Protein AF-A0A8I6YDE8-F1 (afdb_monomer_lite)

pLDDT: mean 70.51, std 14.12, range [45.06, 92.38]

Radius of gyration: 30.94 Å; chains: 1; bounding box: 79×46×66 Å

Secondary structure (DSSP, 8-state):
-EEEEEETTEEEEEEE-SSHHHHHHHHHHHHHHTT--GGG-S-TT--SHHHHHHHSTT----EE----------------TT--HHHHHHHHHHH-HHHHHHHHHHHHHHHHHHHHHHHHS------------------------------TTHHHHHHHHHTT----

Organism: Hordeum vulgare subsp. vulgare (NCBI:txid112509)

Structure (mmCIF, N/CA/C/O backbone):
data_AF-A0A8I6YDE8-F1
#
_entry.id   AF-A0A8I6YDE8-F1
#
loop_
_atom_site.group_PDB
_atom_site.id
_atom_site.type_symbol
_atom_site.label_atom_id
_atom_site.label_alt_id
_atom_site.label_comp_id
_atom_site.label_asym_id
_atom_site.label_entity_id
_atom_site.label_seq_id
_atom_site.pdbx_PDB_ins_code
_atom_site.Cartn_x
_atom_site.Cartn_y
_atom_site.Cartn_z
_atom_site.occupancy
_atom_site.B_iso_or_equiv
_atom_site.auth_seq_id
_atom_site.auth_comp_id
_atom_site.auth_asym_id
_atom_site.auth_atom_id
_atom_site.pdbx_PDB_model_num
ATOM 1 N N . MET A 1 1 ? 4.175 -1.385 21.250 1.00 74.88 1 MET A N 1
ATOM 2 C CA . MET A 1 1 ? 3.753 -2.299 20.165 1.00 74.88 1 MET A CA 1
ATOM 3 C C . MET A 1 1 ? 2.666 -1.608 19.367 1.00 74.88 1 MET A C 1
ATOM 5 O O . MET A 1 1 ? 1.775 -1.037 19.980 1.00 74.88 1 MET A O 1
ATOM 9 N N . GLY A 1 2 ? 2.781 -1.560 18.043 1.00 74.25 2 GLY A N 1
ATOM 10 C CA . GLY A 1 2 ? 1.781 -0.911 17.194 1.00 74.25 2 GLY A CA 1
ATOM 11 C C . GLY A 1 2 ? 0.809 -1.914 16.587 1.00 74.25 2 GLY A C 1
ATOM 12 O O . GLY A 1 2 ? 1.168 -3.081 16.443 1.00 74.25 2 GLY A O 1
ATOM 13 N N . SER A 1 3 ? -0.407 -1.469 16.275 1.00 81.69 3 SER A N 1
ATOM 14 C CA . SER A 1 3 ? -1.456 -2.324 15.711 1.00 81.69 3 SER A CA 1
ATOM 15 C C . SER A 1 3 ? -1.992 -1.768 14.399 1.00 81.69 3 SER A C 1
ATOM 17 O O . SER A 1 3 ? -2.236 -0.564 14.271 1.00 81.69 3 SER A O 1
ATOM 19 N N . GLU A 1 4 ? -2.182 -2.663 13.434 1.00 86.31 4 GLU A N 1
ATOM 20 C CA . GLU A 1 4 ? -2.746 -2.373 12.121 1.00 86.31 4 GLU A CA 1
ATOM 21 C C . GLU A 1 4 ? -4.133 -3.005 12.000 1.00 86.31 4 GLU A C 1
ATOM 23 O O . GLU A 1 4 ? -4.364 -4.140 12.413 1.00 86.31 4 GLU A O 1
ATOM 28 N N . PHE A 1 5 ? -5.057 -2.274 11.388 1.00 84.94 5 PHE A N 1
ATOM 29 C CA . PHE A 1 5 ? -6.396 -2.743 11.067 1.00 84.94 5 PHE A CA 1
ATOM 30 C C . PHE A 1 5 ? -6.664 -2.560 9.582 1.00 84.94 5 PHE A C 1
ATOM 32 O O . PHE A 1 5 ? -6.291 -1.545 8.998 1.00 84.94 5 PHE A O 1
ATOM 39 N N . SER A 1 6 ? -7.308 -3.541 8.959 1.00 86.88 6 SER A N 1
ATOM 40 C CA . SER A 1 6 ? -7.662 -3.482 7.544 1.00 86.88 6 SER A CA 1
ATOM 41 C C . SER A 1 6 ? -9.151 -3.724 7.372 1.00 86.88 6 SER A C 1
ATOM 43 O O . SER A 1 6 ? -9.673 -4.705 7.892 1.00 86.88 6 SER A O 1
ATOM 45 N N . ASP A 1 7 ? -9.816 -2.853 6.620 1.00 83.44 7 ASP A N 1
ATOM 46 C CA . ASP A 1 7 ? -11.235 -2.983 6.307 1.00 83.44 7 ASP A CA 1
ATOM 47 C C . ASP A 1 7 ? -11.564 -2.359 4.950 1.00 83.44 7 ASP A C 1
ATOM 49 O O . ASP A 1 7 ? -10.948 -1.370 4.548 1.00 83.44 7 ASP A O 1
ATOM 53 N N . ALA A 1 8 ? -12.502 -2.971 4.221 1.00 83.25 8 ALA A N 1
ATOM 54 C CA . ALA A 1 8 ? -12.932 -2.550 2.882 1.00 83.25 8 ALA A CA 1
ATOM 55 C C . ALA A 1 8 ? -11.768 -2.224 1.910 1.00 83.25 8 ALA A C 1
ATOM 57 O O . ALA A 1 8 ? -11.819 -1.264 1.140 1.00 83.25 8 ALA A O 1
ATOM 58 N N . GLY A 1 9 ? -10.679 -3.001 1.973 1.00 83.00 9 GLY A N 1
ATOM 59 C CA . GLY A 1 9 ? -9.487 -2.807 1.135 1.00 83.00 9 GLY A CA 1
ATOM 60 C C . GLY A 1 9 ? -8.581 -1.637 1.545 1.00 83.00 9 GLY A C 1
ATOM 61 O O . GLY A 1 9 ? -7.608 -1.347 0.847 1.00 83.00 9 GLY A O 1
ATOM 62 N N . ARG A 1 10 ? -8.861 -0.977 2.672 1.00 84.75 10 ARG A N 1
ATOM 63 C CA . ARG A 1 10 ? -8.034 0.082 3.262 1.00 84.75 10 ARG A CA 1
ATOM 64 C C . ARG A 1 10 ? -7.324 -0.434 4.500 1.00 84.75 10 ARG A C 1
ATOM 66 O O . ARG A 1 10 ? -7.813 -1.336 5.173 1.00 84.75 10 ARG A O 1
ATOM 73 N N . ARG A 1 11 ? -6.167 0.151 4.804 1.00 87.00 11 ARG A N 1
ATOM 74 C CA . ARG A 1 11 ? -5.362 -0.189 5.982 1.00 87.00 11 ARG A CA 1
ATOM 75 C C . ARG A 1 11 ? -5.198 1.035 6.860 1.00 87.00 11 ARG A C 1
ATOM 77 O O . ARG A 1 11 ? -5.016 2.134 6.350 1.00 87.00 11 ARG A O 1
ATOM 84 N N . TRP A 1 12 ? -5.239 0.836 8.165 1.00 86.69 12 TRP A N 1
ATOM 85 C CA . TRP A 1 12 ? -5.217 1.875 9.180 1.00 86.69 12 TRP A CA 1
ATOM 86 C C . TRP A 1 12 ? -4.225 1.505 10.276 1.00 86.69 12 TRP A C 1
ATOM 88 O O . TRP A 1 12 ? -4.230 0.387 10.783 1.00 86.69 12 TRP A O 1
ATOM 98 N N . TRP A 1 13 ? -3.399 2.465 10.668 1.00 89.38 13 TRP A N 1
ATOM 99 C CA . TRP A 1 13 ? -2.566 2.395 11.858 1.00 89.38 13 TRP A CA 1
ATOM 100 C C . TRP A 1 13 ? -3.372 2.884 13.061 1.00 89.38 13 TRP A C 1
ATOM 102 O O . TRP A 1 13 ? -3.813 4.031 13.047 1.00 89.38 13 TRP A O 1
ATOM 112 N N . ILE A 1 14 ? -3.582 2.035 14.068 1.00 85.25 14 ILE A N 1
ATOM 113 C CA . ILE A 1 14 ? -4.479 2.291 15.208 1.00 85.25 14 ILE A CA 1
ATOM 114 C C . ILE A 1 14 ? -3.823 3.208 16.245 1.00 85.25 14 ILE A C 1
ATOM 116 O O . ILE A 1 14 ? -4.351 4.279 16.510 1.00 85.25 14 ILE A O 1
ATOM 120 N N . ASP A 1 15 ? -2.711 2.776 16.841 1.00 83.38 15 ASP A N 1
ATOM 121 C CA . ASP A 1 15 ? -1.764 3.561 17.645 1.00 83.38 15 ASP A CA 1
ATOM 122 C C . ASP A 1 15 ? -0.653 2.619 18.160 1.00 83.38 15 ASP A C 1
ATOM 124 O O . ASP A 1 15 ? -0.653 1.416 17.875 1.00 83.38 15 ASP A O 1
ATOM 128 N N . THR A 1 16 ? 0.289 3.155 18.937 1.00 85.88 16 THR A N 1
ATOM 129 C CA . THR A 1 16 ? 1.273 2.370 19.690 1.00 85.88 16 THR A CA 1
ATOM 130 C C . THR A 1 16 ? 0.848 2.247 21.148 1.00 85.88 16 THR A C 1
ATOM 132 O O . THR A 1 16 ? 0.755 3.247 21.853 1.00 85.88 16 THR A O 1
ATOM 135 N N . TYR A 1 17 ? 0.666 1.017 21.623 1.00 83.31 17 TYR A N 1
ATOM 136 C CA . TYR A 1 17 ? 0.282 0.734 23.005 1.00 83.31 17 TYR A CA 1
ATOM 137 C C . TYR A 1 17 ? 1.447 0.124 23.804 1.00 83.31 17 TYR A C 1
ATOM 139 O O . TYR A 1 17 ? 2.298 -0.577 23.228 1.00 83.31 17 TYR A O 1
ATOM 147 N N . PRO A 1 18 ? 1.513 0.380 25.125 1.00 82.75 18 PRO A N 1
ATOM 148 C CA . PRO A 1 18 ? 2.548 -0.147 26.012 1.00 82.75 18 PRO A CA 1
ATOM 149 C C . PRO A 1 18 ? 2.419 -1.657 26.264 1.00 82.75 18 PRO A C 1
ATOM 151 O O . PRO A 1 18 ? 3.431 -2.304 26.521 1.00 82.75 18 PRO A O 1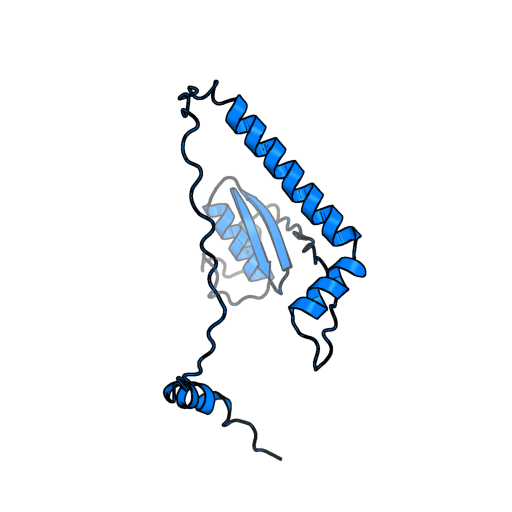
ATOM 154 N N . SER A 1 19 ? 1.216 -2.237 26.154 1.00 84.50 19 SER A N 1
ATOM 155 C CA . SER A 1 19 ? 0.961 -3.656 26.435 1.00 84.50 19 SER A CA 1
ATOM 156 C C . SER A 1 19 ? 0.194 -4.361 25.311 1.00 84.50 19 SER A C 1
ATOM 158 O O . SER A 1 19 ? -0.611 -3.754 24.608 1.00 84.50 19 SER A O 1
ATOM 160 N N . ALA A 1 20 ? 0.417 -5.671 25.154 1.00 84.69 20 ALA A N 1
ATOM 161 C CA . ALA A 1 20 ? -0.318 -6.492 24.184 1.00 84.69 20 ALA A CA 1
ATOM 162 C C . ALA A 1 20 ? -1.820 -6.574 24.509 1.00 84.69 20 ALA A C 1
ATOM 164 O O . ALA A 1 20 ? -2.656 -6.613 23.611 1.00 84.69 20 ALA A O 1
ATOM 165 N N . HIS A 1 21 ? -2.170 -6.547 25.795 1.00 84.19 21 HIS A N 1
ATOM 166 C CA . HIS A 1 21 ? -3.561 -6.561 26.232 1.00 84.19 21 HIS A CA 1
ATOM 167 C C . HIS A 1 21 ? -4.304 -5.282 25.809 1.00 84.19 21 HIS A C 1
ATOM 169 O O . HIS A 1 21 ? -5.434 -5.349 25.331 1.00 84.19 21 HIS A O 1
ATOM 175 N N . GLU A 1 22 ? -3.653 -4.118 25.893 1.00 83.62 22 GLU A N 1
ATOM 176 C CA . GLU A 1 22 ? -4.206 -2.868 25.358 1.00 83.62 22 GLU A CA 1
ATOM 177 C C . GLU A 1 22 ? -4.323 -2.877 23.836 1.00 83.62 22 GLU A C 1
ATOM 179 O O . GLU A 1 22 ? -5.335 -2.412 23.317 1.00 83.62 22 GLU A O 1
ATOM 184 N N . VAL A 1 23 ? -3.340 -3.452 23.130 1.00 85.50 23 VAL A N 1
ATOM 185 C CA . VAL A 1 23 ? -3.417 -3.637 21.672 1.00 85.50 23 VAL A CA 1
ATOM 186 C C . VAL A 1 23 ? -4.667 -4.429 21.286 1.00 85.50 23 VAL A C 1
ATOM 188 O O . VAL A 1 23 ? -5.399 -4.009 20.392 1.00 85.50 23 VAL A O 1
ATOM 191 N N . ALA A 1 24 ? -4.924 -5.551 21.960 1.00 85.44 24 ALA A N 1
ATOM 192 C CA . ALA A 1 24 ? -6.058 -6.413 21.649 1.00 85.44 24 ALA A CA 1
ATOM 193 C C . ALA A 1 24 ? -7.404 -5.712 21.922 1.00 85.44 24 ALA A C 1
ATOM 195 O O . ALA A 1 24 ? -8.291 -5.740 21.073 1.00 85.44 24 ALA A O 1
ATOM 196 N N . ARG A 1 25 ? -7.530 -4.972 23.034 1.00 82.00 25 ARG A N 1
ATOM 197 C CA . ARG A 1 25 ? -8.735 -4.163 23.296 1.00 82.00 25 ARG A CA 1
ATOM 198 C C . ARG A 1 25 ? -8.928 -3.054 22.269 1.00 82.00 25 ARG A C 1
ATOM 200 O O . ARG A 1 25 ? -10.046 -2.822 21.824 1.00 82.00 25 ARG A O 1
ATOM 207 N N . ALA A 1 26 ? -7.855 -2.371 21.877 1.00 85.00 26 ALA A N 1
ATOM 208 C CA . ALA A 1 26 ? -7.932 -1.338 20.855 1.00 85.00 26 ALA A CA 1
ATOM 209 C C . ALA A 1 26 ? -8.384 -1.916 19.507 1.00 85.00 26 ALA A C 1
ATOM 211 O O . ALA A 1 26 ? -9.233 -1.329 18.841 1.00 85.00 26 ALA A O 1
ATOM 212 N N . TYR A 1 27 ? -7.871 -3.089 19.137 1.00 84.06 27 TYR A N 1
ATOM 213 C CA . TYR A 1 27 ? -8.309 -3.796 17.939 1.00 84.06 27 TYR A CA 1
ATOM 214 C C . TYR A 1 27 ? -9.808 -4.118 17.990 1.00 84.06 27 TYR A C 1
ATOM 216 O O . TYR A 1 27 ? -10.528 -3.781 17.055 1.00 84.06 27 TYR A O 1
ATOM 224 N N . ASP A 1 28 ? -10.304 -4.665 19.100 1.00 82.88 28 ASP A N 1
ATOM 225 C CA . ASP A 1 28 ? -11.720 -5.015 19.244 1.00 82.88 28 ASP A CA 1
ATOM 226 C C . ASP A 1 28 ? -12.646 -3.795 19.167 1.00 82.88 28 ASP A C 1
ATOM 228 O O . ASP A 1 28 ? -13.685 -3.840 18.509 1.00 82.88 28 ASP A O 1
ATOM 232 N N . VAL A 1 29 ? -12.252 -2.666 19.764 1.00 81.44 29 VAL A N 1
ATOM 233 C CA . VAL A 1 29 ? -13.002 -1.404 19.648 1.00 81.44 29 VAL A CA 1
ATOM 234 C C . VAL A 1 29 ? -13.053 -0.922 18.194 1.00 81.44 29 VAL A C 1
ATOM 236 O O . VAL A 1 29 ? -14.085 -0.408 17.763 1.00 81.44 29 VAL A O 1
ATOM 239 N N . VAL A 1 30 ? -11.972 -1.095 17.427 1.00 84.19 30 VAL A N 1
ATOM 240 C CA . VAL A 1 30 ? -11.919 -0.733 16.000 1.00 84.19 30 VAL A CA 1
ATOM 241 C C . VAL A 1 30 ? -12.772 -1.672 15.147 1.00 84.19 30 VAL A C 1
ATOM 243 O O . VAL A 1 30 ? -13.537 -1.197 14.310 1.00 84.19 30 VAL A O 1
ATOM 246 N N . VAL A 1 31 ? -12.701 -2.983 15.388 1.00 82.62 31 VAL A N 1
ATOM 247 C CA . VAL A 1 31 ? -13.534 -3.995 14.719 1.00 82.62 31 VAL A CA 1
ATOM 248 C C . VAL A 1 31 ? -15.014 -3.732 14.994 1.00 82.62 31 VAL A C 1
ATOM 250 O O . VAL A 1 31 ? -15.820 -3.745 14.064 1.00 82.62 31 VAL A O 1
ATOM 253 N N . TRP A 1 32 ? -15.366 -3.404 16.240 1.00 78.00 32 TRP A N 1
ATOM 254 C CA . TRP A 1 32 ? -16.722 -2.995 16.603 1.00 78.00 32 TRP A CA 1
ATOM 255 C C . TRP A 1 32 ? -17.157 -1.735 15.851 1.00 78.00 32 TRP A C 1
ATOM 257 O O . TRP A 1 32 ? -18.271 -1.660 15.335 1.00 78.00 32 TRP A O 1
ATOM 267 N N . HIS A 1 33 ? -16.283 -0.727 15.772 1.00 77.19 33 HIS A N 1
ATOM 268 C CA . HIS A 1 33 ? -16.566 0.518 15.057 1.00 77.19 33 HIS A CA 1
ATOM 269 C C . HIS A 1 33 ? -16.763 0.321 13.548 1.00 77.19 33 HIS A C 1
ATOM 271 O O . HIS A 1 33 ? -17.448 1.132 12.930 1.00 77.19 33 HIS A O 1
ATOM 277 N N . ALA A 1 34 ? -16.197 -0.741 12.974 1.00 79.00 34 ALA A N 1
ATOM 278 C CA . ALA A 1 34 ? -16.399 -1.154 11.587 1.00 79.00 34 ALA A CA 1
ATOM 279 C C . ALA A 1 34 ? -17.684 -1.986 11.376 1.00 79.00 34 ALA A C 1
ATOM 281 O O . ALA A 1 34 ? -17.817 -2.653 10.354 1.00 79.00 34 ALA A O 1
ATOM 282 N N . GLU A 1 35 ? -18.604 -1.993 12.351 1.00 77.69 35 GLU A N 1
ATOM 283 C CA . GLU A 1 35 ? -19.883 -2.725 12.315 1.00 77.69 35 GLU A CA 1
ATOM 284 C C . GLU A 1 35 ? -19.716 -4.237 12.061 1.00 77.69 35 GLU A C 1
ATOM 286 O O . GLU A 1 35 ? -20.616 -4.924 11.573 1.00 77.69 35 GLU A O 1
ATOM 291 N N . ARG A 1 36 ? -18.545 -4.788 12.410 1.00 73.38 36 ARG A N 1
ATOM 292 C CA . ARG A 1 36 ? -18.264 -6.218 12.273 1.00 73.38 36 ARG A CA 1
ATOM 293 C C . ARG A 1 36 ? -19.018 -7.011 13.349 1.00 73.38 36 ARG A C 1
ATOM 295 O O . ARG A 1 36 ? -19.202 -6.523 14.464 1.00 73.38 36 ARG A O 1
ATOM 302 N N . PRO A 1 37 ? -19.411 -8.268 13.066 1.00 73.44 37 PRO A N 1
ATOM 303 C CA . PRO A 1 37 ? -20.076 -9.107 14.056 1.00 73.44 37 PRO A CA 1
ATOM 304 C C . PRO A 1 37 ? -19.198 -9.316 15.296 1.00 73.44 37 PRO A C 1
ATOM 306 O O . PRO A 1 37 ? -18.045 -9.726 15.162 1.00 73.44 37 PRO A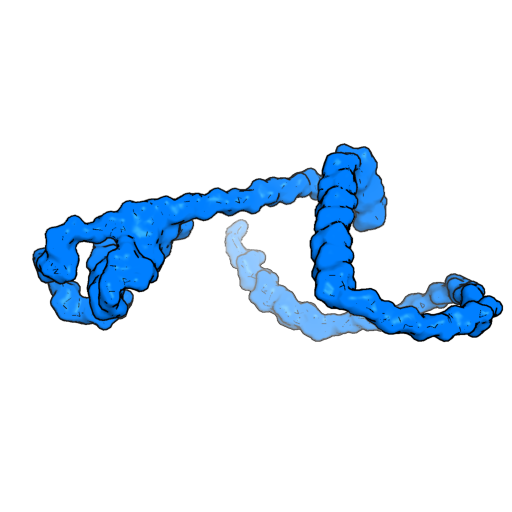 O 1
ATOM 309 N N . GLN A 1 38 ? -19.782 -9.150 16.487 1.00 68.31 38 GLN A N 1
ATOM 310 C CA . GLN A 1 38 ? -19.135 -9.330 17.800 1.00 68.31 38 GLN A CA 1
ATOM 311 C C . GLN A 1 38 ? -18.423 -10.689 17.969 1.00 68.31 38 GLN A C 1
ATOM 313 O O . GLN A 1 38 ? -17.487 -10.812 18.750 1.00 68.31 38 GLN A O 1
ATOM 318 N N . LYS A 1 39 ? -18.812 -11.708 17.190 1.00 72.75 39 LYS A N 1
ATOM 319 C CA . LYS A 1 39 ? -18.174 -13.036 17.165 1.00 72.75 39 LYS A CA 1
ATOM 320 C C . LYS A 1 39 ? -16.702 -13.024 16.721 1.00 72.75 39 LYS A C 1
ATOM 322 O O . LYS A 1 39 ? -16.020 -14.019 16.926 1.00 72.75 39 LYS A O 1
ATOM 327 N N . HIS A 1 40 ? -16.232 -11.945 16.094 1.00 70.94 40 HIS A N 1
ATOM 328 C CA . HIS A 1 40 ? -14.850 -11.809 15.615 1.00 70.94 40 HIS A CA 1
ATOM 329 C C . HIS A 1 40 ? -13.946 -10.996 16.558 1.00 70.94 40 HIS A C 1
ATOM 331 O O . HIS A 1 40 ? -12.823 -10.669 16.178 1.00 70.94 40 HIS A O 1
ATOM 337 N N . LEU A 1 41 ? -14.427 -10.632 17.750 1.00 74.62 41 LEU A N 1
ATOM 338 C CA . LEU A 1 41 ? -13.635 -9.903 18.743 1.00 74.62 41 LEU A CA 1
ATOM 339 C C . LEU A 1 41 ? -12.784 -10.865 19.573 1.00 74.62 41 LEU A C 1
ATOM 341 O O . LEU A 1 41 ? -13.190 -11.997 19.833 1.00 74.62 41 LEU A O 1
ATOM 345 N N . ASN A 1 42 ? -11.626 -10.393 20.028 1.00 77.88 42 ASN A N 1
ATOM 346 C CA . ASN A 1 42 ? -10.748 -11.142 20.924 1.00 77.88 42 ASN A CA 1
ATOM 347 C C . ASN A 1 42 ? -11.317 -11.209 22.353 1.00 77.88 42 ASN A C 1
ATOM 349 O O . ASN A 1 42 ? -11.077 -12.187 23.060 1.00 77.88 42 ASN A O 1
ATOM 353 N N . PHE A 1 43 ? -12.089 -10.199 22.768 1.00 73.06 43 PHE A N 1
ATOM 354 C CA . PHE A 1 43 ? -12.775 -10.135 24.055 1.00 73.06 43 PHE A CA 1
ATOM 355 C C . PHE A 1 43 ? -14.288 -10.000 23.878 1.00 73.06 43 PHE A C 1
ATOM 357 O O . PHE A 1 43 ? -14.793 -9.018 23.334 1.00 73.06 43 PHE A O 1
ATOM 364 N N . SER A 1 44 ? -15.027 -10.976 24.405 1.00 71.69 44 SER A N 1
ATOM 365 C CA . SER A 1 44 ? -16.495 -10.956 24.406 1.00 71.69 44 SER A CA 1
ATOM 366 C C . SER A 1 44 ? -17.092 -10.013 25.457 1.00 71.69 44 SER A C 1
ATOM 368 O O . SER A 1 44 ? -18.258 -9.664 25.338 1.00 71.69 44 SER A O 1
ATOM 370 N N . GLU A 1 45 ? -16.295 -9.566 26.437 1.00 68.19 45 GLU A N 1
ATOM 371 C CA . GLU A 1 45 ? -16.711 -8.648 27.516 1.00 68.19 45 GLU A CA 1
ATOM 372 C C . GLU A 1 45 ? -17.080 -7.241 27.028 1.00 68.19 45 GLU A C 1
ATOM 374 O O . GLU A 1 45 ? -17.671 -6.468 27.775 1.00 68.19 45 GLU A O 1
ATOM 379 N N . ILE A 1 46 ? -16.739 -6.877 25.789 1.00 67.06 46 ILE A N 1
ATOM 380 C CA . ILE A 1 46 ? -17.155 -5.599 25.207 1.00 67.06 46 ILE A CA 1
ATOM 381 C C . ILE A 1 46 ? -18.586 -5.769 24.688 1.00 67.06 46 ILE A C 1
ATOM 383 O O . ILE A 1 46 ? -18.810 -5.994 23.499 1.00 67.06 46 ILE A O 1
ATOM 387 N N . GLU A 1 47 ? -19.558 -5.705 25.596 1.00 66.75 47 GLU A N 1
ATOM 388 C CA . GLU A 1 47 ? -20.985 -5.828 25.276 1.00 66.75 47 GLU A CA 1
ATOM 389 C C . GLU A 1 47 ? -21.613 -4.472 24.924 1.00 66.75 47 GLU A C 1
ATOM 391 O O . GLU A 1 47 ? -22.664 -4.407 24.280 1.00 66.75 47 GLU A O 1
ATOM 396 N N . SER A 1 48 ? -20.961 -3.365 25.301 1.00 67.81 48 SER A N 1
ATOM 397 C CA . SER A 1 48 ? -21.473 -2.016 25.067 1.00 67.81 48 SER A CA 1
ATOM 398 C C . SER A 1 48 ? -20.434 -1.026 24.525 1.00 67.81 48 SER A C 1
ATOM 400 O O . SER A 1 48 ? -19.247 -1.032 24.856 1.00 67.81 48 SER A O 1
ATOM 402 N N . ARG A 1 49 ? -20.914 -0.049 23.737 1.00 63.88 49 ARG A N 1
ATOM 403 C CA . ARG A 1 49 ? -20.101 1.088 23.258 1.00 63.88 49 ARG A CA 1
ATOM 404 C C . ARG A 1 49 ? -19.535 1.934 24.407 1.00 63.88 49 ARG A C 1
ATOM 406 O O . ARG A 1 49 ? -18.543 2.638 24.222 1.00 63.88 49 ARG A O 1
ATOM 413 N N . VAL A 1 50 ? -20.190 1.921 25.566 1.00 67.31 50 VAL A N 1
ATOM 414 C CA . VAL A 1 50 ? -19.745 2.665 26.749 1.00 67.31 50 VAL A CA 1
ATOM 415 C C . VAL A 1 50 ? -18.524 1.981 27.360 1.00 67.31 50 VAL A C 1
ATOM 417 O O . VAL A 1 50 ? -17.529 2.658 27.595 1.00 67.31 50 VAL A O 1
ATOM 420 N N . GLU A 1 51 ? -18.536 0.655 27.503 1.00 69.62 51 GLU A N 1
ATOM 421 C CA . GLU A 1 51 ? -17.370 -0.119 27.957 1.00 69.62 51 GLU A CA 1
ATOM 422 C C . GLU A 1 51 ? -16.201 0.002 26.984 1.00 69.62 51 GLU A C 1
ATOM 424 O O . GLU A 1 51 ? -15.092 0.324 27.401 1.00 69.62 51 GLU A O 1
ATOM 429 N N . ALA A 1 52 ? -16.459 -0.115 25.679 1.00 66.12 52 ALA A N 1
ATOM 430 C CA . ALA A 1 52 ? -15.455 0.122 24.640 1.00 66.12 52 ALA A CA 1
ATOM 431 C C . ALA A 1 52 ? -14.743 1.482 24.806 1.00 66.12 52 ALA A C 1
ATOM 433 O O . ALA A 1 52 ? -13.520 1.577 24.696 1.00 66.12 52 ALA A O 1
ATOM 434 N N . LYS A 1 53 ? -15.500 2.546 25.114 1.00 66.00 53 LYS A N 1
ATOM 435 C CA . LYS A 1 53 ? -14.951 3.890 25.363 1.00 66.00 53 LYS A CA 1
ATOM 436 C C . LYS A 1 53 ? -14.212 4.005 26.697 1.00 66.00 53 LYS A C 1
ATOM 438 O O . LYS A 1 53 ? -13.255 4.767 26.782 1.00 66.00 53 LYS A O 1
ATOM 443 N N . MET A 1 54 ? -14.632 3.266 27.721 1.00 69.12 54 MET A N 1
ATOM 444 C CA . MET A 1 54 ? -13.951 3.226 29.021 1.00 69.12 54 MET A CA 1
ATOM 445 C C . MET A 1 54 ? -12.607 2.487 28.946 1.00 69.12 54 MET A C 1
ATOM 447 O O . MET A 1 54 ? -11.670 2.851 29.652 1.00 69.12 54 MET A O 1
ATOM 451 N N . LEU A 1 55 ? -12.490 1.484 28.069 1.00 68.00 55 LEU A N 1
ATOM 452 C CA . LEU A 1 55 ? -11.268 0.691 27.887 1.00 68.00 55 LEU A CA 1
ATOM 453 C C . LEU A 1 55 ? -10.141 1.451 27.177 1.00 68.00 55 LEU A C 1
ATOM 455 O O . LEU A 1 55 ? -8.969 1.121 27.369 1.00 68.00 55 LEU A O 1
ATOM 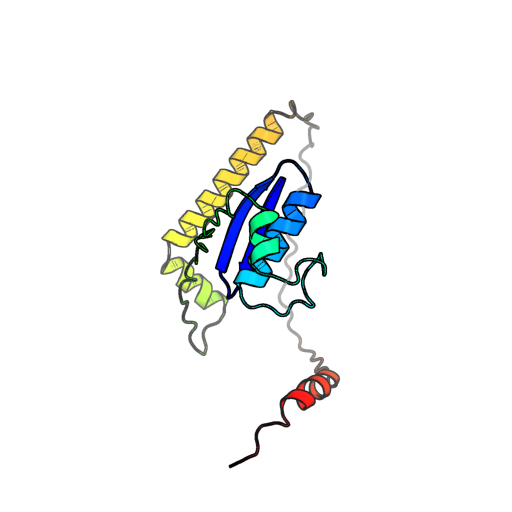459 N N . VAL A 1 56 ? -10.474 2.477 26.388 1.00 65.69 56 VAL A N 1
ATOM 460 C CA . VAL A 1 56 ? -9.497 3.385 25.772 1.00 65.69 56 VAL A CA 1
ATOM 461 C C . VAL A 1 56 ? -9.890 4.835 26.087 1.00 65.69 56 VAL A C 1
ATOM 463 O O . VAL A 1 56 ? -10.507 5.502 25.253 1.00 65.69 56 VAL A O 1
ATOM 466 N N . PRO A 1 57 ? -9.508 5.362 27.268 1.00 56.91 57 PRO A N 1
ATOM 467 C CA . PRO A 1 57 ? -9.950 6.672 27.761 1.00 56.91 57 PRO A CA 1
ATOM 468 C C . PRO A 1 57 ? -9.636 7.852 26.831 1.00 56.91 57 PRO A C 1
ATOM 470 O O . PRO A 1 57 ? -10.302 8.881 26.886 1.00 56.91 57 PRO A O 1
ATOM 473 N N . GLN A 1 58 ? -8.612 7.724 25.980 1.00 63.31 58 GLN A N 1
ATOM 474 C CA . GLN A 1 58 ? -8.179 8.780 25.056 1.00 63.31 58 GLN A CA 1
ATOM 475 C C . GLN A 1 58 ? -8.824 8.689 23.664 1.00 63.31 58 GLN A C 1
ATOM 477 O O . GLN A 1 58 ? -8.606 9.574 22.836 1.00 63.31 58 GLN A O 1
ATOM 482 N N . GLY A 1 59 ? -9.633 7.656 23.402 1.00 67.69 59 GLY A N 1
ATOM 483 C CA . GLY A 1 59 ? -10.078 7.324 22.053 1.00 67.69 59 GLY A CA 1
ATOM 484 C C . GLY A 1 59 ? -8.928 6.810 21.178 1.00 67.69 59 GLY A C 1
ATOM 485 O O . GLY A 1 59 ? -7.752 7.081 21.413 1.00 67.69 59 GLY A O 1
ATOM 486 N N . ILE A 1 60 ? -9.266 6.020 20.166 1.00 74.44 60 ILE A N 1
ATOM 487 C CA . ILE A 1 60 ? -8.289 5.403 19.265 1.00 74.44 60 ILE A CA 1
ATOM 488 C C . ILE A 1 60 ? -8.005 6.353 18.096 1.00 74.44 60 ILE A C 1
ATOM 490 O O . ILE A 1 60 ? -8.938 6.812 17.436 1.00 74.44 60 ILE A O 1
ATOM 494 N N . LYS A 1 61 ? -6.729 6.650 17.820 1.00 76.62 61 LYS A N 1
ATOM 495 C CA . LYS A 1 61 ? -6.311 7.568 16.746 1.00 76.62 61 LYS A CA 1
ATOM 496 C C . LYS A 1 61 ? -5.888 6.822 15.483 1.00 76.62 61 LYS A C 1
ATOM 498 O O . LYS A 1 61 ? -4.704 6.692 15.195 1.00 76.62 61 LYS A O 1
ATOM 503 N N . MET A 1 62 ? -6.858 6.428 14.667 1.00 80.44 62 MET A N 1
ATOM 504 C CA . MET A 1 62 ? -6.566 5.734 13.413 1.00 80.44 62 MET A CA 1
ATOM 505 C C . MET A 1 62 ? -6.000 6.677 12.337 1.00 80.44 62 MET A C 1
ATOM 507 O O . MET A 1 62 ? -6.585 7.718 12.037 1.00 80.44 62 MET A O 1
ATOM 511 N N . LYS A 1 63 ? -4.879 6.296 11.717 1.00 83.94 63 LYS A N 1
ATOM 512 C CA . LYS A 1 63 ? -4.299 6.964 10.540 1.00 83.94 63 LYS A CA 1
ATOM 513 C C . LYS A 1 63 ? -4.334 6.020 9.346 1.00 83.94 63 LYS A C 1
ATOM 515 O O . LYS A 1 63 ? -3.799 4.920 9.430 1.00 83.94 63 LYS A O 1
ATOM 520 N N . GLU A 1 64 ? -4.935 6.437 8.236 1.00 82.06 64 GLU A N 1
ATOM 521 C CA . GLU A 1 64 ? -4.957 5.623 7.018 1.00 82.06 64 GLU A CA 1
ATOM 522 C C . GLU A 1 64 ? -3.532 5.435 6.476 1.00 82.06 64 GLU A C 1
ATOM 524 O O . GLU A 1 64 ? -2.792 6.394 6.243 1.00 82.06 64 GLU A O 1
ATOM 529 N N . ILE A 1 65 ? -3.144 4.178 6.273 1.00 84.75 65 ILE A N 1
ATOM 530 C CA . ILE A 1 65 ? -1.879 3.803 5.657 1.00 84.75 65 ILE A CA 1
ATOM 531 C C . ILE A 1 65 ? -2.117 3.763 4.150 1.00 84.75 65 ILE A C 1
ATOM 533 O O . ILE A 1 65 ? -2.481 2.734 3.574 1.00 84.75 65 ILE A O 1
ATOM 537 N N . THR A 1 66 ? -1.874 4.887 3.479 1.00 73.50 66 THR A N 1
ATOM 538 C CA . THR A 1 66 ? -1.839 4.907 2.018 1.00 73.50 66 THR A CA 1
ATOM 539 C C . THR A 1 66 ? -0.534 4.266 1.556 1.00 73.50 66 THR A C 1
ATOM 541 O O . THR A 1 66 ? 0.460 4.951 1.302 1.00 73.50 66 THR A O 1
ATOM 544 N N . THR A 1 67 ? -0.497 2.942 1.414 1.00 61.69 67 THR A N 1
ATOM 545 C CA . THR A 1 67 ? 0.532 2.365 0.551 1.00 61.69 67 THR A CA 1
ATOM 546 C C . THR A 1 67 ? 0.155 2.745 -0.864 1.00 61.69 67 THR A C 1
ATOM 548 O O . THR A 1 67 ? -0.718 2.113 -1.459 1.00 61.69 67 THR A O 1
ATOM 551 N N . LYS A 1 68 ? 0.788 3.797 -1.400 1.00 55.62 68 LYS A N 1
ATOM 552 C CA . LYS A 1 68 ? 0.833 4.006 -2.843 1.00 55.62 68 LYS A CA 1
ATOM 553 C C . LYS A 1 68 ? 1.395 2.712 -3.412 1.00 55.62 68 LYS A C 1
ATOM 555 O O . LYS A 1 68 ? 2.604 2.495 -3.366 1.00 55.62 68 LYS A O 1
ATOM 560 N N . LYS A 1 69 ? 0.523 1.818 -3.890 1.00 56.22 69 LYS A N 1
ATOM 561 C CA . LYS A 1 69 ? 0.944 0.784 -4.824 1.00 56.22 69 LYS A CA 1
ATOM 562 C C . LYS A 1 69 ? 1.653 1.582 -5.904 1.00 56.22 69 LYS A C 1
ATOM 564 O O . LYS A 1 69 ? 1.019 2.403 -6.566 1.00 56.22 69 LYS A O 1
ATOM 569 N N . LYS A 1 70 ? 2.972 1.418 -6.021 1.00 52.25 70 LYS A N 1
ATOM 570 C CA . LYS A 1 70 ? 3.648 1.712 -7.276 1.00 52.25 70 LYS A CA 1
ATOM 571 C C . LYS A 1 70 ? 2.988 0.755 -8.254 1.00 52.25 70 LYS A C 1
ATOM 573 O O . LYS A 1 70 ? 3.404 -0.385 -8.396 1.00 52.25 70 LYS A O 1
ATOM 578 N N . THR A 1 71 ? 1.872 1.179 -8.828 1.00 49.19 71 THR A N 1
ATOM 579 C CA . THR A 1 71 ? 1.401 0.635 -10.078 1.00 49.19 71 THR A CA 1
ATOM 580 C C . THR A 1 71 ? 2.466 1.093 -11.055 1.00 49.19 71 THR A C 1
ATOM 582 O O . THR A 1 71 ? 2.389 2.166 -11.647 1.00 49.19 71 THR A O 1
ATOM 585 N N . THR A 1 72 ? 3.541 0.314 -11.167 1.00 54.34 72 THR A N 1
ATOM 586 C CA . THR A 1 72 ? 4.223 0.197 -12.444 1.00 54.34 72 THR A CA 1
ATOM 587 C C . THR A 1 72 ? 3.103 -0.192 -13.390 1.00 54.34 72 THR A C 1
ATOM 589 O O . THR A 1 72 ? 2.654 -1.337 -13.403 1.00 54.34 72 THR A O 1
ATOM 592 N N . LYS A 1 73 ? 2.517 0.814 -14.053 1.00 57.69 73 LYS A N 1
ATOM 593 C CA . LYS A 1 73 ? 1.662 0.588 -15.204 1.00 57.69 73 LYS A CA 1
ATOM 594 C C . LYS A 1 73 ? 2.526 -0.279 -16.095 1.00 57.69 73 LYS A C 1
ATOM 596 O O . LYS A 1 73 ? 3.550 0.198 -16.579 1.00 57.69 73 LYS A O 1
ATOM 601 N N . LYS A 1 74 ? 2.185 -1.563 -16.194 1.00 61.69 74 LYS A N 1
ATOM 602 C CA . LYS A 1 74 ? 2.807 -2.416 -17.192 1.00 61.69 74 LYS A CA 1
ATOM 603 C C . LYS A 1 74 ? 2.542 -1.692 -18.512 1.00 61.69 74 L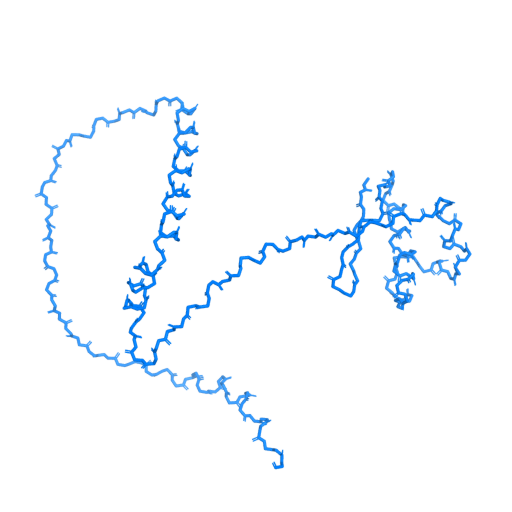YS A C 1
ATOM 605 O O . LYS A 1 74 ? 1.376 -1.351 -18.747 1.00 61.69 74 LYS A O 1
ATOM 610 N N . PRO A 1 75 ? 3.576 -1.324 -19.284 1.00 58.47 75 PRO A N 1
ATOM 611 C CA . PRO A 1 75 ? 3.334 -0.796 -20.612 1.00 58.47 75 PRO A CA 1
ATOM 612 C C . PRO A 1 75 ? 2.439 -1.813 -21.319 1.00 58.47 75 PRO A C 1
ATOM 614 O O . PRO A 1 75 ? 2.670 -3.019 -21.235 1.00 58.47 75 PRO A O 1
ATOM 617 N N . SER A 1 76 ? 1.334 -1.331 -21.877 1.00 61.88 76 SER A N 1
ATOM 618 C CA . SER A 1 76 ? 0.413 -2.168 -22.634 1.00 61.88 76 SER A CA 1
ATOM 619 C C . SER A 1 76 ? 1.124 -2.554 -23.924 1.00 61.88 76 SER A C 1
ATOM 621 O O . SER A 1 76 ? 1.041 -1.822 -24.905 1.00 61.88 76 SER A O 1
ATOM 623 N N . VAL A 1 77 ? 1.874 -3.652 -23.895 1.00 64.88 77 VAL A N 1
ATOM 624 C CA . VAL A 1 77 ? 2.505 -4.220 -25.084 1.00 64.88 77 VAL A CA 1
ATOM 625 C C . VAL A 1 77 ? 1.422 -4.936 -25.871 1.00 64.88 77 VAL A C 1
ATOM 627 O O . VAL A 1 77 ? 0.786 -5.861 -25.369 1.00 64.88 77 VAL A O 1
ATOM 630 N N . VAL A 1 78 ? 1.167 -4.450 -27.082 1.00 72.00 78 VAL A N 1
ATOM 631 C CA . VAL A 1 78 ? 0.251 -5.085 -28.028 1.00 72.00 78 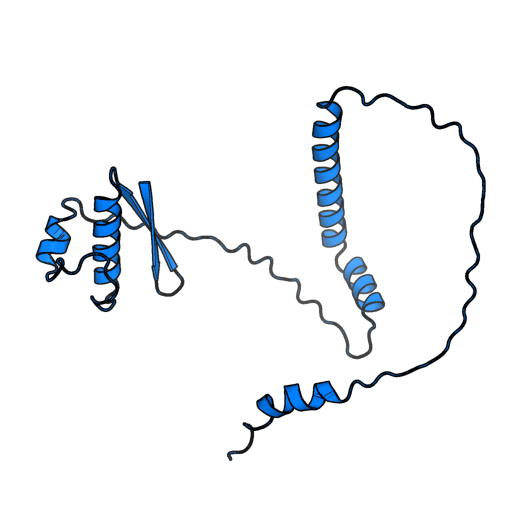VAL A CA 1
ATOM 632 C C . VAL A 1 78 ? 1.079 -6.046 -28.870 1.00 72.00 78 VAL A C 1
ATOM 634 O O . VAL A 1 78 ? 1.907 -5.597 -29.657 1.00 72.00 78 VAL A O 1
ATOM 637 N N . VAL A 1 79 ? 0.859 -7.347 -28.683 1.00 70.50 79 VAL A N 1
ATOM 638 C CA . VAL A 1 79 ? 1.410 -8.404 -29.542 1.00 70.50 79 VAL A CA 1
ATOM 639 C C . VAL A 1 79 ? 0.419 -8.644 -30.676 1.00 70.50 79 VAL A C 1
ATOM 641 O O . VAL A 1 79 ? -0.778 -8.808 -30.421 1.00 70.50 79 VAL A O 1
ATOM 644 N N . ASN A 1 80 ? 0.882 -8.621 -31.926 1.00 77.56 80 ASN A N 1
ATOM 645 C CA . ASN A 1 80 ? 0.007 -8.887 -33.066 1.00 77.56 80 ASN A CA 1
ATOM 646 C C . ASN A 1 80 ? -0.241 -10.394 -33.222 1.00 77.56 80 ASN A C 1
ATOM 648 O O . ASN A 1 80 ? 0.655 -11.207 -33.008 1.00 77.56 80 ASN A O 1
ATOM 652 N N . ALA A 1 81 ? -1.448 -10.782 -33.645 1.00 69.94 81 ALA A N 1
ATOM 653 C CA . ALA A 1 81 ? -1.748 -12.176 -33.963 1.00 69.94 81 ALA A CA 1
ATOM 654 C C . ALA A 1 81 ? -0.936 -12.608 -35.200 1.00 69.94 81 ALA A C 1
ATOM 656 O O . ALA A 1 81 ? -1.245 -12.194 -36.316 1.00 69.94 81 ALA A O 1
ATOM 657 N N . GLY A 1 82 ? 0.118 -13.398 -34.979 1.00 79.12 82 GLY A N 1
ATOM 658 C CA . GLY A 1 82 ? 1.069 -13.853 -36.002 1.00 79.12 82 GLY A CA 1
ATOM 659 C C . GLY A 1 82 ? 2.521 -13.415 -35.770 1.00 79.12 82 GLY A C 1
ATOM 660 O O . GLY A 1 82 ? 3.401 -13.917 -36.458 1.00 79.12 82 GLY A O 1
ATOM 661 N N . GLU A 1 83 ? 2.774 -12.520 -34.810 1.00 83.31 83 GLU A N 1
ATOM 662 C CA . GLU A 1 83 ? 4.123 -12.112 -34.389 1.00 83.31 83 GLU A CA 1
ATOM 663 C C . GLU A 1 83 ? 4.667 -13.126 -33.373 1.00 83.31 83 GLU A C 1
ATOM 665 O O . GLU A 1 83 ? 3.968 -13.502 -32.425 1.00 83.31 83 GLU A O 1
ATOM 670 N N . THR A 1 84 ? 5.896 -13.602 -33.576 1.00 89.19 84 THR A N 1
ATOM 671 C CA . THR A 1 84 ? 6.562 -14.474 -32.599 1.00 89.19 84 THR A CA 1
ATOM 672 C C . THR A 1 84 ? 6.987 -13.660 -31.373 1.00 89.19 84 THR A C 1
ATOM 674 O O . THR A 1 84 ? 7.161 -12.444 -31.449 1.00 89.19 84 THR A O 1
ATOM 677 N N . ASP A 1 85 ? 7.174 -14.315 -30.223 1.00 87.12 85 ASP A N 1
ATOM 678 C CA . ASP A 1 85 ? 7.636 -13.642 -28.996 1.00 87.12 85 ASP A CA 1
ATOM 679 C C . ASP A 1 85 ? 8.983 -12.926 -29.207 1.00 87.12 85 ASP A C 1
ATOM 681 O O . ASP A 1 85 ? 9.171 -11.800 -28.751 1.00 87.12 85 ASP A O 1
ATOM 685 N N . GLU A 1 86 ? 9.887 -13.524 -29.990 1.00 90.00 86 GLU A N 1
ATOM 686 C CA . GLU A 1 86 ? 11.172 -12.918 -30.349 1.00 90.00 86 GLU A CA 1
ATOM 687 C C . GLU A 1 86 ? 11.000 -11.624 -31.159 1.00 90.00 86 GLU A C 1
ATOM 689 O O . GLU A 1 86 ? 11.633 -10.610 -30.849 1.00 90.00 86 GLU A O 1
ATOM 694 N N . GLU A 1 87 ? 10.115 -11.624 -32.162 1.00 90.31 87 GLU A N 1
ATOM 695 C CA . GLU A 1 87 ? 9.837 -10.436 -32.973 1.00 90.31 87 GLU A CA 1
ATOM 696 C C . GLU A 1 87 ? 9.183 -9.333 -32.126 1.00 90.31 87 GLU A C 1
ATOM 698 O O . GLU A 1 87 ? 9.617 -8.176 -32.171 1.00 90.31 87 GLU A O 1
ATOM 703 N N . ALA A 1 88 ? 8.242 -9.706 -31.252 1.00 88.06 88 ALA A N 1
ATOM 704 C CA . ALA A 1 88 ? 7.600 -8.789 -30.318 1.00 88.06 88 ALA A CA 1
ATOM 705 C C . ALA A 1 88 ? 8.603 -8.178 -29.322 1.00 88.06 88 ALA A C 1
ATOM 707 O O . ALA A 1 88 ? 8.568 -6.970 -29.066 1.00 88.06 88 ALA A O 1
ATOM 708 N N . MET A 1 89 ? 9.537 -8.973 -28.791 1.00 88.25 89 MET A N 1
ATOM 709 C CA . MET A 1 89 ? 10.592 -8.514 -27.881 1.00 88.25 89 MET A CA 1
ATOM 710 C C . MET A 1 89 ? 11.595 -7.594 -28.588 1.00 88.25 89 MET A C 1
ATOM 712 O O . MET A 1 89 ? 11.957 -6.543 -28.050 1.00 88.25 89 MET A O 1
ATOM 716 N N . ALA A 1 90 ? 12.006 -7.932 -29.814 1.00 90.75 90 ALA A N 1
ATOM 717 C CA . ALA A 1 90 ? 12.904 -7.108 -30.622 1.00 90.75 90 ALA A CA 1
ATOM 718 C C . ALA A 1 90 ? 12.264 -5.761 -30.992 1.00 90.75 90 ALA A C 1
ATOM 720 O O . ALA A 1 90 ? 12.906 -4.704 -30.913 1.00 90.75 90 ALA A O 1
ATOM 721 N N . ARG A 1 91 ? 10.977 -5.779 -31.353 1.00 92.38 91 ARG A N 1
ATOM 722 C CA . ARG A 1 91 ? 10.187 -4.576 -31.608 1.00 92.38 91 ARG A CA 1
ATOM 723 C C . ARG A 1 91 ? 10.040 -3.734 -30.346 1.00 92.38 91 ARG A C 1
ATOM 725 O O . ARG A 1 91 ? 10.330 -2.539 -30.389 1.00 92.38 91 ARG A O 1
ATOM 732 N N . PHE A 1 92 ? 9.665 -4.347 -29.224 1.00 90.31 92 PHE A N 1
ATOM 733 C CA . PHE A 1 92 ? 9.521 -3.664 -27.941 1.00 90.31 92 PHE A CA 1
ATOM 734 C C . PHE A 1 92 ? 10.828 -2.988 -27.513 1.00 90.31 92 PHE A C 1
ATOM 736 O O . PHE A 1 92 ? 10.818 -1.813 -27.156 1.00 90.31 92 PHE A O 1
ATOM 743 N N . ALA A 1 93 ? 11.971 -3.671 -27.625 1.00 88.88 93 ALA A N 1
ATOM 744 C CA . ALA A 1 93 ? 13.277 -3.099 -27.295 1.00 88.88 93 ALA A CA 1
ATOM 745 C C . ALA A 1 93 ? 13.649 -1.898 -28.187 1.00 88.88 93 ALA A C 1
ATOM 747 O O . ALA A 1 93 ? 14.253 -0.932 -27.712 1.00 88.88 93 ALA A O 1
ATOM 748 N N . ARG A 1 94 ? 13.272 -1.931 -29.473 1.00 90.56 94 ARG A N 1
ATOM 749 C CA . ARG A 1 94 ? 13.467 -0.808 -30.406 1.00 90.56 94 ARG A CA 1
ATOM 750 C C . ARG A 1 94 ? 12.534 0.367 -30.126 1.00 90.56 94 ARG A C 1
ATOM 752 O O . ARG A 1 94 ? 12.967 1.511 -30.253 1.00 90.56 94 ARG A O 1
ATOM 759 N N . GLU A 1 95 ? 11.276 0.099 -29.791 1.00 91.69 95 GLU A N 1
ATOM 760 C CA . GLU A 1 95 ? 10.267 1.125 -29.503 1.00 91.69 95 GLU A CA 1
ATOM 761 C C . GLU A 1 95 ? 10.446 1.746 -28.107 1.00 91.69 95 GLU A C 1
ATOM 763 O O . GLU A 1 95 ? 10.101 2.913 -27.918 1.00 91.69 95 GLU A O 1
ATOM 768 N N . HIS A 1 96 ? 11.052 1.012 -27.165 1.00 86.94 96 HIS A N 1
ATOM 769 C CA . HIS A 1 96 ? 11.244 1.416 -25.768 1.00 86.94 96 HIS A CA 1
ATOM 770 C C . HIS A 1 96 ? 12.718 1.396 -25.320 1.00 86.94 96 HIS A C 1
ATOM 772 O O . HIS A 1 96 ? 13.086 0.679 -24.378 1.00 86.94 96 HIS A O 1
ATOM 778 N N . PRO A 1 97 ? 13.598 2.213 -25.930 1.00 88.88 97 PRO A N 1
ATOM 779 C CA . PRO A 1 97 ? 15.007 2.269 -25.547 1.00 88.88 97 PRO A CA 1
ATOM 780 C C . PRO A 1 97 ? 15.217 2.729 -24.093 1.00 88.88 97 PRO A C 1
ATOM 782 O O . PRO A 1 97 ? 16.241 2.416 -23.487 1.00 88.88 97 PRO A O 1
ATOM 785 N N . GLU A 1 98 ? 14.274 3.471 -23.507 1.00 90.00 98 GLU A N 1
ATOM 786 C CA . GLU A 1 98 ? 14.292 3.864 -22.097 1.00 90.00 98 GLU A CA 1
ATOM 787 C C . GLU A 1 98 ? 14.213 2.671 -21.139 1.00 90.00 98 GLU A C 1
ATOM 789 O O . GLU A 1 98 ? 14.848 2.701 -20.084 1.00 90.00 98 GLU A O 1
ATOM 794 N N . TYR A 1 99 ? 13.486 1.616 -21.511 1.00 84.81 99 TYR A N 1
ATOM 795 C CA . TYR A 1 99 ? 13.343 0.417 -20.692 1.00 84.81 99 TYR A CA 1
ATOM 796 C C . TYR A 1 99 ? 14.658 -0.372 -20.669 1.00 84.81 99 TYR A C 1
ATOM 798 O O . TYR A 1 99 ? 15.175 -0.686 -19.599 1.00 84.81 99 TYR A O 1
ATOM 806 N N . VAL A 1 100 ? 15.274 -0.549 -21.843 1.00 86.62 100 VAL A N 1
ATOM 807 C CA . VAL A 1 100 ? 16.594 -1.184 -21.997 1.00 86.62 100 VAL A CA 1
ATOM 808 C C . VAL A 1 100 ? 17.666 -0.446 -21.182 1.00 86.62 100 VAL A C 1
ATOM 810 O O . VAL A 1 100 ? 18.466 -1.064 -20.480 1.00 86.62 100 VAL A O 1
ATOM 813 N N . ARG A 1 101 ? 17.665 0.896 -21.212 1.00 89.81 101 ARG A N 1
ATOM 814 C CA . ARG A 1 101 ? 18.590 1.711 -20.401 1.00 89.81 101 ARG A CA 1
ATOM 815 C C . ARG A 1 101 ? 18.352 1.534 -18.903 1.00 89.81 101 ARG A C 1
ATOM 817 O O . ARG A 1 101 ? 19.316 1.411 -18.152 1.00 89.81 101 ARG A O 1
ATOM 824 N N . ALA A 1 102 ? 17.094 1.518 -18.467 1.00 87.69 102 ALA A N 1
ATOM 825 C CA . ALA A 1 102 ? 16.752 1.360 -17.057 1.00 87.69 102 ALA A CA 1
ATOM 826 C C . ALA A 1 102 ? 17.175 -0.012 -16.504 1.00 87.69 102 ALA A C 1
ATOM 828 O O . ALA A 1 102 ? 17.675 -0.087 -15.379 1.00 87.69 102 ALA A O 1
ATOM 829 N N . GLU A 1 103 ? 17.023 -1.084 -17.287 1.00 88.06 103 GLU A N 1
ATOM 830 C CA . GLU A 1 103 ? 17.512 -2.415 -16.912 1.00 88.06 103 GLU A CA 1
ATOM 831 C C . GLU A 1 103 ? 19.039 -2.454 -16.819 1.00 88.06 103 GLU A C 1
ATOM 833 O O . GLU A 1 103 ? 19.582 -2.923 -15.816 1.00 88.06 103 GLU A O 1
ATOM 838 N N . LEU A 1 104 ? 19.742 -1.884 -17.801 1.00 88.88 104 LEU A N 1
ATOM 839 C CA . LEU A 1 104 ? 21.204 -1.816 -17.790 1.00 88.88 104 LEU A CA 1
ATOM 840 C C . LEU A 1 104 ? 21.733 -1.041 -16.571 1.00 88.88 104 LEU A C 1
ATOM 842 O O . LEU A 1 104 ? 22.640 -1.502 -15.875 1.00 88.88 104 LEU A O 1
ATOM 846 N N . GLU A 1 105 ? 21.117 0.099 -16.245 1.00 89.31 105 GLU A N 1
ATOM 847 C CA . GLU A 1 105 ? 21.434 0.853 -15.029 1.00 89.31 105 GLU A CA 1
ATOM 848 C C . GLU A 1 105 ? 21.188 0.045 -13.749 1.00 89.31 105 GLU A C 1
ATOM 850 O O . GLU A 1 105 ? 21.942 0.172 -12.778 1.00 89.31 105 GLU A O 1
ATOM 855 N N . HIS A 1 106 ? 20.124 -0.759 -13.714 1.00 87.00 106 HIS A N 1
ATOM 856 C CA . HIS A 1 106 ? 19.810 -1.610 -12.573 1.00 87.00 106 HIS A CA 1
ATOM 857 C C . HIS A 1 106 ? 20.882 -2.693 -12.375 1.00 87.00 106 HIS A C 1
ATOM 859 O O . HIS A 1 106 ? 21.353 -2.886 -11.248 1.00 87.00 106 HIS A O 1
ATOM 865 N N . TYR A 1 107 ? 21.320 -3.346 -13.455 1.00 83.75 107 TYR A N 1
ATOM 866 C CA . TYR A 1 107 ? 22.394 -4.339 -13.408 1.00 83.75 107 TYR A CA 1
ATOM 867 C C . TYR A 1 107 ? 23.730 -3.732 -12.969 1.00 83.75 107 TYR A C 1
ATOM 869 O O . TYR A 1 107 ? 24.341 -4.244 -12.030 1.00 83.75 107 TYR A O 1
ATOM 877 N N . TRP A 1 108 ? 24.145 -2.596 -13.536 1.00 84.69 108 TRP A N 1
ATOM 878 C CA . TRP A 1 108 ? 25.396 -1.940 -13.136 1.00 84.69 108 TRP A CA 1
ATOM 879 C C . TRP A 1 108 ? 25.400 -1.475 -11.676 1.00 84.69 108 TRP A C 1
ATOM 881 O O . TRP A 1 108 ? 26.406 -1.626 -10.982 1.00 84.69 108 TRP A O 1
ATOM 891 N N . LYS A 1 109 ? 24.275 -0.954 -11.163 1.00 85.38 109 LYS A N 1
ATOM 892 C CA . LYS A 1 109 ? 24.156 -0.579 -9.741 1.00 85.38 109 LYS A CA 1
ATOM 893 C C . LYS A 1 109 ? 24.295 -1.793 -8.820 1.00 85.38 109 LYS A C 1
ATOM 895 O O . LYS A 1 109 ? 24.961 -1.703 -7.790 1.00 85.38 109 LYS A O 1
ATOM 900 N N . ARG A 1 110 ? 23.699 -2.929 -9.192 1.00 85.31 110 ARG A N 1
ATOM 901 C CA . ARG A 1 110 ? 23.799 -4.188 -8.435 1.00 85.31 110 ARG A CA 1
ATOM 902 C C . ARG A 1 110 ? 25.215 -4.752 -8.461 1.00 85.31 110 ARG A C 1
ATOM 904 O O . ARG A 1 110 ? 25.704 -5.172 -7.417 1.00 85.31 110 ARG A O 1
ATOM 911 N N . GLU A 1 111 ? 25.878 -4.724 -9.611 1.00 79.19 111 GLU A N 1
ATOM 912 C CA . GLU A 1 111 ? 27.265 -5.171 -9.753 1.00 79.19 111 GLU A CA 1
ATOM 913 C C . GLU A 1 111 ? 28.221 -4.313 -8.907 1.00 79.19 111 GLU A C 1
ATOM 915 O O . GLU A 1 111 ? 29.062 -4.851 -8.191 1.00 79.19 111 GLU A O 1
ATOM 920 N N . ALA A 1 112 ? 28.042 -2.987 -8.899 1.00 81.19 112 ALA A N 1
ATOM 921 C CA . ALA A 1 112 ? 28.813 -2.082 -8.045 1.00 81.19 112 ALA A CA 1
ATOM 922 C C . ALA A 1 112 ? 28.599 -2.362 -6.544 1.00 81.19 112 ALA A C 1
ATOM 924 O O . ALA A 1 112 ? 29.550 -2.347 -5.760 1.00 81.19 112 ALA A O 1
ATOM 925 N N . GLU A 1 113 ? 27.363 -2.662 -6.132 1.00 75.50 113 GLU A N 1
ATOM 926 C CA . GLU A 1 113 ? 27.057 -3.024 -4.745 1.00 75.50 113 GLU A CA 1
ATOM 927 C C . GLU A 1 113 ? 27.642 -4.392 -4.354 1.00 75.50 113 GLU A C 1
ATOM 929 O O . GLU A 1 113 ? 28.118 -4.561 -3.230 1.00 75.50 113 GLU A O 1
ATOM 934 N N . GLN A 1 114 ? 27.639 -5.368 -5.267 1.00 70.25 114 GLN A N 1
ATOM 935 C CA . GLN A 1 114 ? 28.263 -6.671 -5.027 1.00 70.25 114 GLN A CA 1
ATOM 936 C C . GLN A 1 114 ? 29.789 -6.579 -4.968 1.00 70.25 114 GLN A C 1
ATOM 938 O O . GLN A 1 114 ? 30.384 -7.157 -4.061 1.00 70.25 114 GLN A O 1
ATOM 943 N N . LYS A 1 115 ? 30.421 -5.794 -5.849 1.00 68.38 115 LYS A N 1
ATOM 944 C CA . LYS A 1 115 ? 31.871 -5.550 -5.806 1.00 68.38 115 LYS A CA 1
ATOM 945 C C . LYS A 1 115 ? 32.301 -4.899 -4.497 1.00 68.38 115 LYS A C 1
ATOM 947 O O . LYS A 1 115 ? 33.282 -5.335 -3.913 1.00 68.38 115 LYS A O 1
ATOM 952 N N . LYS A 1 116 ? 31.530 -3.948 -3.958 1.00 67.56 116 LYS A N 1
ATOM 953 C CA . LYS A 1 116 ? 31.817 -3.372 -2.632 1.00 67.56 116 LYS A CA 1
ATOM 954 C C . LYS A 1 116 ? 31.834 -4.431 -1.518 1.00 67.56 116 LYS A C 1
ATOM 956 O O . LYS A 1 116 ? 32.673 -4.358 -0.631 1.00 67.56 116 LYS A O 1
ATOM 961 N N . LYS A 1 117 ? 30.936 -5.420 -1.566 1.00 61.25 117 LYS A N 1
ATOM 962 C CA . LYS A 1 117 ? 30.909 -6.528 -0.591 1.00 61.25 117 LYS A CA 1
ATOM 963 C C . LYS A 1 117 ? 32.065 -7.512 -0.795 1.00 61.25 117 LYS A C 1
ATOM 965 O O . LYS A 1 117 ? 32.507 -8.126 0.168 1.00 61.25 117 LYS A O 1
ATOM 970 N N . GLN A 1 118 ? 32.541 -7.663 -2.029 1.00 53.44 118 GLN A N 1
ATOM 971 C CA . GLN A 1 118 ? 33.662 -8.539 -2.362 1.00 53.44 118 GLN A CA 1
ATOM 972 C C . GLN A 1 118 ? 35.025 -7.896 -2.072 1.00 53.44 118 GLN A C 1
ATOM 974 O O . GLN A 1 118 ? 35.956 -8.627 -1.787 1.00 53.44 118 GLN A O 1
ATOM 979 N N . ASP A 1 119 ? 35.134 -6.566 -2.104 1.00 54.53 119 ASP A N 1
ATOM 980 C CA . ASP A 1 119 ? 36.358 -5.816 -1.766 1.00 54.53 119 ASP A CA 1
ATOM 981 C C . ASP A 1 119 ? 36.488 -5.574 -0.241 1.00 54.53 119 ASP A C 1
ATOM 983 O O . ASP A 1 119 ? 37.580 -5.381 0.288 1.00 54.53 119 ASP A O 1
ATOM 987 N N . GLU A 1 120 ? 35.370 -5.633 0.501 1.00 55.72 120 GLU A N 1
ATOM 988 C CA . GLU A 1 120 ? 35.345 -5.650 1.977 1.00 55.72 120 GLU A CA 1
ATOM 989 C C . GLU A 1 120 ? 35.680 -7.045 2.552 1.00 55.72 120 GLU A C 1
ATOM 991 O O . GLU A 1 120 ? 36.173 -7.166 3.676 1.00 55.72 120 GLU A O 1
ATOM 996 N N . ALA A 1 121 ? 35.485 -8.107 1.764 1.00 57.25 121 ALA A N 1
ATOM 997 C CA . ALA A 1 121 ? 36.124 -9.395 1.991 1.00 57.25 121 ALA A CA 1
ATOM 998 C C . ALA A 1 121 ? 37.539 -9.319 1.401 1.00 57.25 121 ALA A C 1
ATOM 1000 O O . ALA A 1 121 ? 37.705 -9.389 0.192 1.00 57.25 121 ALA A O 1
ATOM 1001 N N . GLY A 1 122 ? 38.552 -9.118 2.251 1.00 58.12 122 GLY A N 1
ATOM 1002 C CA . GLY A 1 122 ? 39.942 -8.917 1.822 1.00 58.12 122 GLY A CA 1
ATOM 1003 C C . GLY A 1 122 ? 40.404 -9.877 0.708 1.00 58.12 122 GLY A C 1
ATOM 1004 O O . GLY A 1 122 ? 39.890 -10.993 0.613 1.00 58.12 122 GLY A O 1
ATOM 1005 N N . PRO A 1 123 ? 41.377 -9.449 -0.121 1.00 51.62 123 PRO A N 1
ATOM 1006 C CA . PRO A 1 123 ? 41.706 -10.043 -1.415 1.00 51.62 123 PRO A CA 1
ATOM 1007 C C . PRO A 1 123 ? 41.713 -11.569 -1.353 1.00 51.62 123 PRO A C 1
ATOM 1009 O O . PRO A 1 123 ? 42.582 -12.181 -0.728 1.00 51.62 123 PRO A O 1
ATOM 1012 N N . SER A 1 124 ? 40.709 -12.171 -1.993 1.00 53.59 124 SER A N 1
ATOM 1013 C CA . SER A 1 124 ? 40.639 -13.612 -2.185 1.00 53.59 124 SER A CA 1
ATOM 1014 C C . SER A 1 124 ? 41.912 -14.058 -2.897 1.00 53.59 124 SER A C 1
ATOM 1016 O O . SER A 1 124 ? 42.335 -13.458 -3.886 1.00 53.59 124 SER A O 1
ATOM 1018 N N . THR A 1 125 ? 42.565 -15.065 -2.331 1.00 47.94 125 THR A N 1
ATOM 1019 C CA . THR A 1 125 ? 43.843 -15.594 -2.790 1.00 47.94 125 THR A CA 1
ATOM 1020 C C . THR A 1 125 ? 43.761 -15.942 -4.273 1.00 47.94 125 THR A C 1
ATOM 1022 O O . THR A 1 125 ? 43.035 -16.859 -4.656 1.00 47.94 125 THR A O 1
ATOM 1025 N N . VAL A 1 126 ? 44.518 -15.218 -5.098 1.00 46.22 126 VAL A N 1
ATOM 1026 C CA . VAL A 1 126 ? 44.806 -15.591 -6.485 1.00 46.22 126 VAL A CA 1
ATOM 1027 C C . VAL A 1 126 ? 45.411 -16.992 -6.464 1.00 46.22 126 VAL A C 1
ATOM 1029 O O . VAL A 1 126 ? 46.557 -17.170 -6.053 1.00 46.22 126 VAL A O 1
ATOM 1032 N N . ILE A 1 127 ? 44.638 -17.991 -6.882 1.00 57.72 127 ILE A N 1
ATOM 1033 C CA . ILE A 1 127 ? 45.208 -19.243 -7.365 1.00 57.72 127 ILE A CA 1
ATOM 1034 C C . ILE A 1 127 ? 45.583 -18.952 -8.820 1.00 57.72 127 ILE A C 1
ATOM 1036 O O . ILE A 1 127 ? 44.684 -18.642 -9.605 1.00 57.72 127 ILE A O 1
ATOM 1040 N N . PRO A 1 128 ? 46.874 -18.960 -9.194 1.00 45.62 128 PRO A N 1
ATOM 1041 C CA . PRO A 1 128 ? 47.257 -18.823 -10.589 1.00 45.62 128 PRO A CA 1
ATOM 1042 C C . PRO A 1 128 ? 46.685 -20.022 -11.344 1.00 45.62 128 PRO A C 1
ATOM 1044 O O . PRO A 1 128 ? 47.106 -21.159 -11.142 1.00 45.62 128 PRO A O 1
ATOM 1047 N N . ILE A 1 129 ? 45.667 -19.761 -12.159 1.00 50.78 129 ILE A N 1
ATOM 1048 C CA . ILE A 1 129 ? 45.148 -20.725 -13.119 1.00 50.78 129 ILE A CA 1
ATOM 1049 C C . ILE A 1 129 ? 46.107 -20.634 -14.298 1.00 50.78 129 ILE A C 1
ATOM 1051 O O . ILE A 1 129 ? 46.107 -19.645 -15.033 1.00 50.78 129 ILE A O 1
ATOM 1055 N N . ASP A 1 130 ? 46.998 -21.613 -14.397 1.00 45.06 130 ASP A N 1
ATOM 1056 C CA . ASP A 1 130 ? 47.838 -21.788 -15.572 1.00 45.06 130 ASP A CA 1
ATOM 1057 C C . ASP A 1 130 ? 46.908 -21.880 -16.790 1.00 45.06 130 ASP A C 1
ATOM 1059 O O . ASP A 1 130 ? 46.001 -22.714 -16.841 1.00 45.06 130 ASP A O 1
ATOM 1063 N N . SER A 1 131 ? 47.058 -20.942 -17.726 1.00 62.09 131 SER A N 1
ATOM 1064 C CA . SER A 1 131 ? 46.322 -20.956 -18.986 1.00 62.09 131 SER A CA 1
ATOM 1065 C C . SER A 1 131 ? 46.766 -22.166 -19.800 1.00 62.09 131 SER A C 1
ATOM 1067 O O . SER A 1 131 ? 47.841 -22.160 -20.394 1.00 62.09 131 SER A O 1
ATOM 1069 N N . SER A 1 132 ? 45.935 -23.203 -19.832 1.00 59.09 132 SER A N 1
ATOM 1070 C CA . SER A 1 132 ? 46.008 -24.297 -20.803 1.00 59.09 132 SER A CA 1
ATOM 1071 C C . SER A 1 132 ? 44.665 -25.014 -20.865 1.00 59.09 132 SER A C 1
ATOM 1073 O O . SER A 1 132 ? 44.330 -25.770 -19.959 1.00 59.09 132 SER A O 1
ATOM 1075 N N . SER A 1 133 ? 43.868 -24.711 -21.887 1.00 53.78 133 SER A N 1
ATOM 1076 C CA . SER A 1 133 ? 43.573 -25.650 -22.980 1.00 53.78 133 SER A CA 1
ATOM 1077 C C . SER A 1 133 ? 42.558 -25.018 -23.929 1.00 53.78 133 SER A C 1
ATOM 1079 O O . SER A 1 133 ? 41.571 -24.417 -23.508 1.00 53.78 133 SER A O 1
ATOM 1081 N N . GLU A 1 134 ? 42.858 -25.131 -25.208 1.00 61.38 134 GLU A N 1
ATOM 1082 C CA . GLU A 1 134 ? 42.160 -24.600 -26.367 1.00 61.38 134 GLU A CA 1
ATOM 1083 C C . GLU A 1 134 ? 41.333 -25.724 -27.001 1.00 61.38 134 GLU A C 1
ATOM 1085 O O . GLU A 1 134 ? 41.684 -26.257 -28.038 1.00 61.38 134 GLU A O 1
ATOM 1090 N N . GLU A 1 135 ? 40.226 -26.120 -26.388 1.00 48.44 135 GLU A N 1
ATOM 1091 C CA . GLU A 1 135 ? 39.349 -27.167 -26.922 1.00 48.44 135 GLU A CA 1
ATOM 1092 C C . GLU A 1 135 ? 37.916 -26.792 -26.539 1.00 48.44 135 GLU A C 1
ATOM 1094 O O . GLU A 1 135 ? 37.660 -26.390 -25.410 1.00 48.44 135 GLU A O 1
ATOM 1099 N N . ASP A 1 136 ? 36.884 -26.873 -27.358 1.00 51.00 136 ASP A N 1
ATOM 1100 C CA . ASP A 1 136 ? 36.669 -27.399 -28.697 1.00 51.00 136 ASP A CA 1
ATOM 1101 C C . ASP A 1 136 ? 35.223 -26.948 -28.939 1.00 51.00 136 ASP A C 1
ATOM 1103 O O . ASP A 1 136 ? 34.312 -27.375 -28.222 1.00 51.00 136 ASP A O 1
ATOM 1107 N N . CYS A 1 137 ? 35.004 -25.945 -29.790 1.00 60.28 137 CYS A N 1
ATOM 1108 C CA . CYS A 1 137 ? 33.647 -25.495 -30.085 1.00 60.28 137 CYS A CA 1
ATOM 1109 C C . CYS A 1 137 ? 32.998 -26.574 -30.945 1.00 60.28 137 CYS A C 1
ATOM 1111 O O . CYS A 1 137 ? 33.072 -26.513 -32.170 1.00 60.28 137 CYS A O 1
ATOM 1113 N N . ALA A 1 138 ? 32.403 -27.567 -30.285 1.00 49.34 138 ALA A N 1
ATOM 1114 C CA . ALA A 1 138 ? 31.587 -28.574 -30.925 1.00 49.34 138 ALA A CA 1
ATOM 1115 C C . ALA A 1 138 ? 30.442 -27.877 -31.672 1.00 49.34 138 ALA A C 1
ATOM 1117 O O . ALA A 1 138 ? 29.512 -27.325 -31.079 1.00 49.34 138 ALA A O 1
ATOM 1118 N N . ASP A 1 139 ? 30.585 -27.893 -32.989 1.00 51.69 139 ASP A N 1
ATOM 1119 C CA . ASP A 1 139 ? 29.564 -27.683 -33.997 1.00 51.69 139 ASP A CA 1
ATOM 1120 C C . ASP A 1 139 ? 28.464 -28.733 -33.790 1.00 51.69 139 ASP A C 1
ATOM 1122 O O . ASP A 1 139 ? 28.626 -29.899 -34.148 1.00 51.69 139 ASP A O 1
ATOM 1126 N N . PHE A 1 140 ? 27.368 -28.353 -33.132 1.00 45.75 140 PHE A N 1
ATOM 1127 C CA . PHE A 1 140 ? 26.152 -29.158 -33.152 1.00 45.75 140 PHE A CA 1
ATOM 1128 C C . PHE A 1 140 ? 25.302 -28.679 -34.319 1.00 45.75 140 PHE A C 1
ATOM 1130 O O . PHE A 1 140 ? 24.546 -27.712 -34.217 1.00 45.75 140 PHE A O 1
ATOM 1137 N N . SER A 1 141 ? 25.515 -29.371 -35.437 1.00 53.69 141 SER A N 1
ATOM 1138 C CA . SER A 1 141 ? 24.676 -29.346 -36.623 1.00 53.69 141 SER A CA 1
ATOM 1139 C C . SER A 1 141 ? 23.215 -29.656 -36.287 1.00 53.69 141 SER A C 1
ATOM 1141 O O . SER A 1 141 ? 22.897 -30.407 -35.365 1.00 53.69 141 SER A O 1
ATOM 1143 N N . GLU A 1 142 ? 22.357 -29.020 -37.074 1.00 51.06 142 GLU A N 1
ATOM 1144 C CA . GLU A 1 142 ? 20.912 -29.173 -37.152 1.00 51.06 142 GLU A CA 1
ATOM 1145 C C . GLU A 1 142 ? 20.522 -30.632 -37.421 1.00 51.06 142 GLU A C 1
ATOM 1147 O O . GLU A 1 142 ? 20.959 -31.216 -38.407 1.00 51.06 142 GLU A O 1
ATOM 1152 N N . GLU A 1 143 ? 19.638 -31.191 -36.598 1.00 47.69 143 GLU A N 1
ATOM 1153 C CA . GLU A 1 143 ? 18.841 -32.365 -36.955 1.00 47.69 143 GLU A CA 1
ATOM 1154 C C . GLU A 1 143 ? 17.444 -32.142 -36.338 1.00 47.69 143 GLU A C 1
ATOM 1156 O O . GLU A 1 143 ? 17.275 -32.154 -35.115 1.00 47.69 143 GLU A O 1
ATOM 1161 N N . GLU A 1 144 ? 16.453 -31.843 -37.184 1.00 50.47 144 GLU A N 1
ATOM 1162 C CA . GLU A 1 144 ? 15.037 -32.049 -36.860 1.00 50.47 144 GLU A CA 1
ATOM 1163 C C . GLU A 1 144 ? 14.814 -33.527 -36.491 1.00 50.47 144 GLU A C 1
ATOM 1165 O O . GLU A 1 144 ? 15.493 -34.381 -37.047 1.00 50.47 144 GLU A O 1
ATOM 1170 N N . GLU A 1 145 ? 13.872 -33.833 -35.590 1.00 45.91 145 GLU A N 1
ATOM 1171 C CA . GLU A 1 145 ? 12.684 -34.655 -35.891 1.00 45.91 145 GLU A CA 1
ATOM 1172 C C . GLU A 1 145 ? 11.656 -34.571 -34.736 1.00 45.91 145 GLU A C 1
ATOM 1174 O O . GLU A 1 145 ? 11.960 -34.667 -33.547 1.00 45.91 145 GLU A O 1
ATOM 1179 N N . GLU A 1 146 ? 10.424 -34.313 -35.166 1.00 52.31 146 GLU A N 1
ATOM 1180 C CA . GLU A 1 146 ? 9.109 -34.663 -34.628 1.00 52.31 146 GLU A CA 1
ATOM 1181 C C . GLU A 1 146 ? 9.045 -35.853 -33.643 1.00 52.31 146 GLU A C 1
ATOM 1183 O O . GLU A 1 146 ? 9.386 -36.968 -34.010 1.00 52.31 146 GLU A O 1
ATOM 1188 N N . GLU A 1 147 ? 8.450 -35.670 -32.454 1.00 59.00 147 GLU A N 1
ATOM 1189 C CA . GLU A 1 147 ? 7.558 -36.693 -31.876 1.00 59.00 147 GLU A CA 1
ATOM 1190 C C . GLU A 1 147 ? 6.612 -36.069 -30.839 1.00 59.00 147 GLU A C 1
ATOM 1192 O O . GLU A 1 147 ? 7.021 -35.517 -29.814 1.00 59.00 147 GLU A O 1
ATOM 1197 N N . GLY A 1 148 ? 5.315 -36.121 -31.140 1.00 46.84 148 GLY A N 1
ATOM 1198 C CA . GLY A 1 148 ? 4.259 -35.674 -30.248 1.00 46.84 148 GLY A CA 1
ATOM 1199 C C . GLY A 1 148 ? 4.154 -36.536 -28.990 1.00 46.84 148 GLY A C 1
ATOM 1200 O O . GLY A 1 148 ? 4.273 -37.757 -29.020 1.00 46.84 148 GLY A O 1
ATOM 1201 N N . CYS A 1 149 ? 3.827 -35.888 -27.880 1.00 46.22 149 CYS A N 1
ATOM 1202 C CA . CYS A 1 149 ? 3.090 -36.517 -26.794 1.00 46.22 149 CYS A CA 1
ATOM 1203 C C . CYS A 1 149 ? 1.937 -35.581 -26.445 1.00 46.22 149 CYS A C 1
ATOM 1205 O O . CYS A 1 149 ? 2.010 -34.780 -25.511 1.00 46.22 149 CYS A O 1
ATOM 1207 N N . ASP A 1 150 ? 0.883 -35.670 -27.259 1.00 52.72 150 ASP A N 1
ATOM 1208 C CA . ASP A 1 150 ? -0.461 -35.350 -26.806 1.00 52.72 150 ASP A CA 1
ATOM 1209 C C . ASP A 1 150 ? -0.735 -36.214 -25.577 1.00 52.72 150 ASP A C 1
ATOM 1211 O O . ASP A 1 150 ? -0.693 -37.441 -25.625 1.00 52.72 150 ASP A O 1
ATOM 1215 N N . ASP A 1 151 ? -0.927 -35.539 -24.456 1.00 57.53 151 ASP A N 1
ATOM 1216 C CA 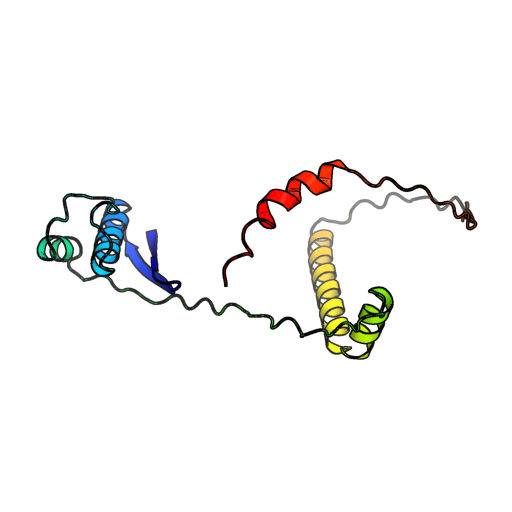. ASP A 1 151 ? -1.128 -36.120 -23.139 1.00 57.53 151 ASP A CA 1
ATOM 1217 C C . ASP A 1 151 ? -2.653 -36.113 -22.900 1.00 57.53 151 ASP A C 1
ATOM 1219 O O . ASP A 1 151 ? -3.200 -35.062 -22.541 1.00 57.53 151 ASP A O 1
ATOM 1223 N N . PRO A 1 152 ? -3.383 -37.215 -23.178 1.00 58.25 152 PRO A N 1
ATOM 1224 C CA . PRO A 1 152 ? -4.850 -37.213 -23.244 1.00 58.25 152 PRO A CA 1
ATOM 1225 C C . PRO A 1 152 ? -5.536 -37.013 -21.883 1.00 58.25 152 PRO A C 1
ATOM 1227 O O . PRO A 1 152 ? -6.741 -36.791 -21.828 1.00 58.25 152 PRO A O 1
ATOM 1230 N N . GLU A 1 153 ? -4.798 -37.035 -20.772 1.00 53.31 153 GLU A N 1
ATOM 1231 C CA . GLU A 1 153 ? -5.358 -36.818 -19.428 1.00 53.31 153 GLU A CA 1
ATOM 1232 C C . GLU A 1 153 ? -5.652 -35.339 -19.124 1.00 53.31 153 GLU A C 1
ATOM 1234 O O . GLU A 1 153 ? -6.344 -35.015 -18.158 1.00 53.31 153 GLU A O 1
ATOM 1239 N N . LYS A 1 154 ? -5.157 -34.409 -19.952 1.00 54.59 154 LYS A N 1
ATOM 1240 C CA . LYS A 1 154 ? -5.394 -32.971 -19.746 1.00 54.59 154 LYS A CA 1
ATOM 1241 C C . LYS A 1 154 ? -6.797 -32.539 -20.156 1.00 54.59 154 LYS A C 1
ATOM 1243 O O . LYS A 1 154 ? -7.225 -31.471 -19.725 1.00 54.59 154 LYS A O 1
ATOM 1248 N N . GLU A 1 155 ? -7.515 -33.337 -20.946 1.00 56.16 155 GLU A N 1
ATOM 1249 C CA . GLU A 1 155 ? -8.880 -32.997 -21.359 1.00 56.16 155 GLU A CA 1
ATOM 1250 C C . GLU A 1 155 ? -9.886 -33.156 -20.205 1.00 56.16 155 GLU A C 1
ATOM 1252 O O . GLU A 1 155 ? -10.699 -32.256 -19.998 1.00 56.16 155 GLU A O 1
ATOM 1257 N N . GLU A 1 156 ? -9.749 -34.179 -19.348 1.00 55.06 156 GLU A N 1
ATOM 1258 C CA . GLU A 1 156 ? -10.642 -34.391 -18.188 1.00 55.06 156 GLU A CA 1
ATOM 1259 C C . GLU A 1 156 ? -10.569 -33.234 -17.171 1.00 55.06 156 GLU A C 1
ATOM 1261 O O . GLU A 1 156 ? -11.569 -32.844 -16.565 1.00 55.06 156 GLU A O 1
ATOM 1266 N N . PHE A 1 157 ? -9.396 -32.608 -17.023 1.00 57.50 157 PHE A N 1
ATOM 1267 C CA . PHE A 1 157 ? -9.209 -31.488 -16.098 1.00 57.50 157 PHE A CA 1
ATOM 1268 C C . PHE A 1 157 ? -10.032 -30.241 -16.482 1.00 57.50 157 PHE A C 1
ATOM 1270 O O . PHE A 1 157 ? -10.452 -29.483 -15.604 1.00 57.50 157 PHE A O 1
ATOM 1277 N N . TRP A 1 158 ? -10.290 -30.016 -17.776 1.00 58.19 158 TRP A N 1
ATOM 1278 C CA . TRP A 1 158 ? -10.964 -28.803 -18.261 1.00 58.19 158 TRP A CA 1
ATOM 1279 C C . TRP A 1 158 ? -12.466 -28.973 -18.513 1.00 58.19 158 TRP A C 1
ATOM 1281 O O . TRP A 1 158 ? -13.180 -27.967 -18.590 1.00 58.19 158 TRP A O 1
ATOM 1291 N N . GLU A 1 159 ? -12.981 -30.204 -18.574 1.00 59.56 159 GLU A N 1
ATOM 1292 C CA . GLU A 1 159 ? -14.421 -30.459 -18.734 1.00 59.56 159 GLU A CA 1
ATOM 1293 C C . GLU A 1 159 ? -15.248 -29.938 -17.547 1.00 59.56 159 GLU A C 1
ATOM 1295 O O . GLU A 1 159 ? -16.376 -29.476 -17.729 1.00 59.56 159 GLU A O 1
ATOM 1300 N N . GLN A 1 160 ? -14.669 -29.889 -16.341 1.00 59.69 160 GLN A N 1
ATOM 1301 C CA . GLN A 1 160 ? -15.353 -29.367 -15.152 1.00 59.69 160 GLN A CA 1
ATOM 1302 C C . GLN A 1 160 ? -15.651 -27.856 -15.221 1.00 59.69 160 GLN A C 1
ATOM 1304 O O . GLN A 1 160 ? -16.543 -27.381 -14.522 1.00 59.69 160 GLN A O 1
ATOM 1309 N N . PHE A 1 161 ? -14.953 -27.101 -16.077 1.00 59.25 161 PHE A N 1
ATOM 1310 C CA . PHE A 1 161 ? -15.186 -25.663 -16.268 1.00 59.25 161 PHE A CA 1
ATOM 1311 C C . PHE A 1 161 ? -16.044 -25.328 -17.496 1.00 59.25 161 PHE A C 1
ATOM 1313 O O . PHE A 1 161 ? -16.465 -24.182 -17.642 1.00 59.25 161 PHE A O 1
ATOM 1320 N N . ARG A 1 162 ? -16.314 -26.295 -18.383 1.00 60.03 162 ARG A N 1
ATOM 1321 C CA . ARG A 1 162 ? -17.098 -26.077 -19.614 1.00 60.03 162 ARG A CA 1
ATOM 1322 C C . ARG A 1 162 ? -18.610 -26.253 -19.420 1.00 60.03 162 ARG A C 1
ATOM 1324 O O . ARG A 1 162 ? -19.366 -25.862 -20.298 1.00 60.03 162 ARG A O 1
ATOM 1331 N N . SER A 1 163 ? -19.066 -26.794 -18.290 1.00 58.59 163 SER A N 1
ATOM 1332 C CA . SER A 1 163 ? -20.472 -27.168 -18.056 1.00 58.59 163 SER A CA 1
ATOM 1333 C C . SER A 1 163 ? -21.374 -26.060 -17.482 1.00 58.59 163 SER A C 1
ATOM 1335 O O . SER A 1 163 ? -22.384 -26.364 -16.854 1.00 58.59 163 SER A O 1
ATOM 1337 N N . SER A 1 164 ? -21.050 -24.774 -17.653 1.00 59.38 164 SER A N 1
ATOM 1338 C CA . SER A 1 164 ? -21.895 -23.675 -17.134 1.00 59.38 164 SER A CA 1
ATOM 1339 C C . SER A 1 164 ? -22.215 -22.568 -18.138 1.00 59.38 164 SER A C 1
ATOM 1341 O O . SER A 1 164 ? -22.495 -21.452 -17.719 1.00 59.38 164 SER A O 1
ATOM 1343 N N . ASP A 1 165 ? -22.229 -22.865 -19.437 1.00 60.25 165 ASP A N 1
ATOM 1344 C CA . ASP A 1 165 ? -22.778 -21.936 -20.435 1.00 60.25 165 ASP A CA 1
ATOM 1345 C C . ASP A 1 165 ? -23.823 -22.648 -21.308 1.00 60.25 165 ASP A C 1
ATOM 1347 O O . ASP A 1 165 ? -23.547 -23.097 -22.416 1.00 60.25 165 ASP A O 1
ATOM 1351 N N . ASP A 1 166 ? -25.007 -22.828 -20.723 1.00 58.66 166 ASP A N 1
ATOM 1352 C CA . ASP A 1 166 ? -26.295 -22.962 -21.409 1.00 58.66 166 ASP A CA 1
ATOM 1353 C C . ASP A 1 166 ? -27.363 -22.493 -20.411 1.00 58.66 166 ASP A C 1
ATOM 1355 O O . ASP A 1 166 ? -27.696 -23.234 -19.493 1.00 58.66 166 ASP A O 1
ATOM 1359 N N . GLU A 1 167 ? -27.789 -21.230 -20.512 1.00 54.62 167 GLU A N 1
ATOM 1360 C CA . GLU A 1 167 ? -29.180 -20.793 -20.312 1.00 54.62 167 GLU A CA 1
ATOM 1361 C C . GLU A 1 167 ? -29.390 -19.414 -20.987 1.00 54.62 167 GLU A C 1
ATOM 1363 O O . GLU A 1 167 ? -28.701 -18.442 -20.670 1.00 54.62 167 GLU A O 1
ATOM 1368 N N . GLU A 1 168 ? -30.403 -19.404 -21.871 1.00 50.03 168 GLU A N 1
ATOM 1369 C CA . GLU A 1 168 ? -31.049 -18.341 -22.686 1.00 50.03 168 GLU A CA 1
ATOM 1370 C C . GLU A 1 168 ? -30.498 -17.964 -24.075 1.00 50.03 168 GLU A C 1
ATOM 1372 O O . GLU A 1 168 ? -29.530 -17.182 -24.197 1.00 50.03 168 GLU A O 1
#

InterPro domains:
  IPR001471 AP2/ERF domain [PS51032] (1-44)
  IPR036955 AP2/ERF domain superfamily [G3DSA:3.30.730.10] (2-45)

Sequence (168 aa):
MGSEFSDAGRRWWIDTYPSAHEVARAYDVVVWHAERPQKHLNFSEIESRVEAKMLVPQGIKMKEITTKKKTTKKPSVVVNAGETDEEAMARFAREHPEYVRAELEHYWKREAEQKKKQDEAGPSTVIPIDSSSEEDCADFSEEEEEEGCDDPEKEEFWEQFRSSDDEE

Foldseek 3Di:
DWDWDDDPNWIKTFDDDPDPVLNLLSRQLVCVVVVHDCVPHPDNVCPDPVVSCVSPVVDTDIDIDPPPPPPPVPPPQDDDDPADPVNSVVVCCVVCVVVVVVVVVVVVVVVVVVVVVVVVVPDDDDPPPPDDDDDDPDDPDDDDDDDDDPPVVVVVVCVVVVPPPDDD